Protein AF-A0A2V8A6W5-F1 (afdb_monomer_lite)

Sequence (97 aa):
MLQGMNIPKTGQNGSVGLLVTKTLVVLGDPSVTTTPEHPRGAMAAIAPRAAQSGSPMTYKGPDGRQYIVVAVSGGNYSGEYISFALPSTGDRPTAGQ

Secondary structure (DSSP, 8-state):
--TT--PPP-S-S--S-EEE-SS-EEE-----B--SS-SSB-SSSS--SS-B-S--EEEE-TTS-EEEEEEEEETTEEEEEEEEEPPPTT-------

Radius of gyration: 15.26 Å; chains: 1; bounding box: 37×36×41 Å

pLDDT: mean 73.31, std 14.52, range [36.22, 92.75]

Foldseek 3Di:
DPPPDDDPDDADPDWAAWDDDPVDIDTFHQDWDQDPVQRTADPDPDTDRFGFDHHWDWDQDPVRWIKIWTWGDDDPRDIDIDIDTDDDPVPPPPPDD

Structure (mmCIF, N/CA/C/O backbone):
data_AF-A0A2V8A6W5-F1
#
_entry.id   AF-A0A2V8A6W5-F1
#
loop_
_atom_site.group_PDB
_atom_site.id
_atom_site.type_symbo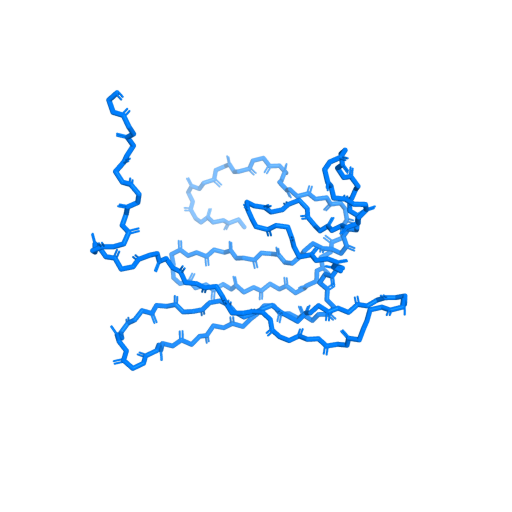l
_atom_site.label_atom_id
_atom_site.label_alt_id
_atom_site.label_comp_id
_atom_site.label_asym_id
_atom_site.label_entity_id
_atom_site.label_seq_id
_atom_site.pdbx_PDB_ins_code
_atom_site.Cartn_x
_atom_site.Cartn_y
_atom_site.Cartn_z
_atom_site.occupancy
_atom_site.B_iso_or_equiv
_atom_site.auth_seq_id
_atom_site.auth_comp_id
_atom_site.auth_asym_id
_atom_site.auth_atom_id
_atom_site.pdbx_PDB_model_num
ATOM 1 N N . MET A 1 1 ? 0.189 18.961 7.546 1.00 58.84 1 MET A N 1
ATOM 2 C CA . MET A 1 1 ? 0.669 18.284 8.771 1.00 58.84 1 MET A CA 1
ATOM 3 C C . MET A 1 1 ? -0.514 17.628 9.457 1.00 58.84 1 MET A C 1
ATOM 5 O O . MET A 1 1 ? -1.610 18.167 9.336 1.00 58.84 1 MET A O 1
ATOM 9 N N . LEU A 1 2 ? -0.321 16.486 10.128 1.00 66.56 2 LEU A N 1
ATOM 10 C CA . LEU A 1 2 ? -1.364 15.952 11.010 1.00 66.56 2 LEU A CA 1
ATOM 11 C C . LEU A 1 2 ? -1.588 16.944 12.152 1.00 66.56 2 LEU A C 1
ATOM 13 O O . LEU A 1 2 ? -0.632 17.501 12.695 1.00 66.56 2 LEU A O 1
ATOM 17 N N . GLN A 1 3 ? -2.852 17.188 12.483 1.00 75.06 3 GLN A N 1
ATOM 18 C CA . GLN A 1 3 ? -3.221 18.160 13.503 1.00 75.06 3 GLN A CA 1
ATOM 19 C C . GLN A 1 3 ? -2.581 17.783 14.846 1.00 75.06 3 GLN A C 1
ATOM 21 O O . GLN A 1 3 ? -2.782 16.681 15.347 1.00 75.06 3 GLN A O 1
ATOM 26 N N . GLY A 1 4 ? -1.787 18.697 15.410 1.00 81.75 4 GLY A N 1
ATOM 27 C CA . GLY A 1 4 ? -1.137 18.511 16.711 1.00 81.75 4 GLY A CA 1
ATOM 28 C C . GLY A 1 4 ? 0.134 17.651 16.719 1.00 81.75 4 GLY A C 1
ATOM 29 O O . GLY A 1 4 ? 0.656 17.396 17.800 1.00 81.75 4 GLY A O 1
ATOM 30 N N . MET A 1 5 ? 0.665 17.223 15.566 1.00 80.06 5 MET A N 1
ATOM 31 C CA . MET A 1 5 ? 1.915 16.450 15.498 1.00 80.06 5 MET A CA 1
ATOM 32 C C . MET A 1 5 ? 3.027 17.206 14.763 1.00 80.06 5 MET A C 1
ATOM 34 O O . MET A 1 5 ? 2.866 17.592 13.605 1.00 80.06 5 MET A O 1
ATOM 38 N N . ASN A 1 6 ? 4.188 17.345 15.413 1.00 79.69 6 ASN A N 1
ATOM 39 C CA . ASN A 1 6 ? 5.421 17.811 14.777 1.00 79.69 6 ASN A CA 1
ATOM 40 C C . ASN A 1 6 ? 6.252 16.604 14.319 1.00 79.69 6 ASN A C 1
ATOM 42 O O . ASN A 1 6 ? 7.057 16.067 15.078 1.00 79.69 6 ASN A O 1
ATOM 46 N N . ILE A 1 7 ? 6.004 16.144 13.093 1.00 77.12 7 ILE A N 1
ATOM 47 C CA . ILE A 1 7 ? 6.707 14.999 12.504 1.00 77.12 7 ILE A CA 1
ATOM 48 C C . ILE A 1 7 ? 7.869 15.546 11.659 1.00 77.12 7 ILE A C 1
ATOM 50 O O . ILE A 1 7 ? 7.610 16.344 10.752 1.00 77.12 7 ILE A O 1
ATOM 54 N N . PRO A 1 8 ? 9.132 15.149 11.916 1.00 77.38 8 PRO A N 1
ATOM 55 C CA . PRO A 1 8 ? 10.257 15.535 11.066 1.00 77.38 8 PRO A CA 1
ATOM 56 C C . PRO A 1 8 ? 10.099 14.956 9.652 1.00 77.38 8 PRO A C 1
ATOM 58 O O . PRO A 1 8 ? 9.249 14.099 9.405 1.00 77.38 8 PRO A O 1
ATOM 61 N N . LYS A 1 9 ? 10.919 15.408 8.695 1.00 70.06 9 LYS A N 1
ATOM 62 C CA . LYS A 1 9 ? 10.886 14.864 7.330 1.00 70.06 9 LYS A CA 1
ATOM 63 C C . LYS A 1 9 ? 11.142 13.351 7.372 1.00 70.06 9 LYS A C 1
ATOM 65 O O . LYS A 1 9 ? 12.198 12.913 7.816 1.00 70.06 9 LYS A O 1
ATOM 70 N N . THR A 1 10 ? 10.157 12.582 6.921 1.00 70.62 10 THR A N 1
ATOM 71 C CA . THR A 1 10 ? 10.193 11.118 6.827 1.00 70.62 10 THR A CA 1
ATOM 72 C C . THR A 1 10 ? 10.116 10.704 5.358 1.00 70.62 10 THR A C 1
ATOM 74 O O . THR A 1 10 ? 9.539 11.427 4.545 1.00 70.62 10 THR A O 1
ATOM 77 N N . GLY A 1 11 ? 10.712 9.558 5.021 1.00 66.62 11 GLY A N 1
ATOM 78 C CA . GLY A 1 11 ? 10.784 9.055 3.644 1.00 66.62 11 GLY A CA 1
ATOM 79 C C . GLY A 1 11 ? 11.890 9.699 2.800 1.00 66.62 11 GLY A C 1
ATOM 80 O O . GLY A 1 11 ? 12.603 10.600 3.253 1.00 66.62 11 GLY A O 1
ATOM 81 N N . GLN A 1 12 ? 12.046 9.205 1.572 1.00 68.25 12 GLN A N 1
ATOM 82 C CA . GLN A 1 12 ? 13.036 9.709 0.620 1.00 68.25 12 GLN A CA 1
ATOM 83 C C . GLN A 1 12 ? 12.464 10.819 -0.269 1.00 68.25 12 GLN A C 1
ATOM 85 O O . GLN A 1 12 ? 11.303 11.215 -0.165 1.00 68.25 12 GLN A O 1
ATOM 90 N N . ASN A 1 13 ? 13.311 11.407 -1.117 1.00 66.88 13 ASN A N 1
ATOM 91 C CA . ASN A 1 13 ? 12.878 12.476 -2.008 1.00 66.88 13 ASN A CA 1
ATOM 92 C C . ASN A 1 13 ? 12.045 11.903 -3.167 1.00 66.88 13 ASN A C 1
ATOM 94 O O . ASN A 1 13 ? 12.552 11.122 -3.967 1.00 66.88 13 ASN A O 1
ATOM 98 N N . GLY A 1 14 ? 10.785 12.327 -3.262 1.00 70.31 14 GLY A N 1
ATOM 99 C CA . GLY A 1 14 ? 9.814 11.834 -4.238 1.00 70.31 14 GLY A CA 1
ATOM 100 C C . GLY A 1 14 ? 8.560 11.279 -3.558 1.00 70.31 14 GLY A C 1
ATOM 101 O O . GLY A 1 14 ? 8.590 10.909 -2.391 1.00 70.31 14 GLY A O 1
ATOM 102 N N . SER A 1 15 ? 7.433 11.276 -4.270 1.00 71.88 15 SER A N 1
ATOM 103 C CA . SER A 1 15 ? 6.155 10.769 -3.758 1.00 71.88 15 SER A CA 1
ATOM 104 C C . SER A 1 15 ? 5.394 10.054 -4.864 1.00 71.88 15 SER A C 1
ATOM 106 O O . SER A 1 15 ? 5.224 10.602 -5.955 1.00 71.88 15 SER A O 1
ATOM 108 N N . VAL A 1 16 ? 4.919 8.845 -4.567 1.00 74.12 16 VAL A N 1
ATOM 109 C CA . VAL A 1 16 ? 4.048 8.053 -5.444 1.00 74.12 16 VAL A CA 1
ATOM 110 C C . VAL A 1 16 ? 2.669 7.958 -4.808 1.00 74.12 16 VAL A C 1
ATOM 112 O O . VAL A 1 16 ? 2.230 6.912 -4.338 1.00 74.12 16 VAL A O 1
ATOM 115 N N . GLY A 1 17 ? 1.985 9.098 -4.777 1.00 80.56 17 GLY A N 1
ATOM 116 C CA . GLY A 1 17 ? 0.627 9.207 -4.262 1.00 80.56 17 GLY A CA 1
ATOM 117 C C . GLY A 1 17 ? 0.529 9.230 -2.737 1.00 80.56 17 GLY A C 1
ATOM 118 O O . GLY A 1 17 ? 1.418 8.798 -2.001 1.00 80.56 17 GLY A O 1
ATOM 119 N N . LEU A 1 18 ? -0.597 9.760 -2.269 1.00 83.00 18 LEU A N 1
ATOM 120 C CA . LEU A 1 18 ? -0.925 9.930 -0.860 1.00 83.00 18 LEU A CA 1
ATOM 121 C C . LEU A 1 18 ? -2.267 9.253 -0.587 1.00 83.00 18 LEU A C 1
ATOM 123 O O . LEU A 1 18 ? -3.263 9.567 -1.235 1.00 83.00 18 LEU A O 1
ATOM 127 N N . LEU A 1 19 ? -2.299 8.381 0.414 1.00 84.25 19 LEU A N 1
ATOM 128 C CA . LEU A 1 19 ? -3.528 7.837 0.973 1.00 84.25 19 LEU A CA 1
ATOM 129 C C . LEU A 1 19 ? -3.690 8.374 2.393 1.00 84.25 19 LEU A C 1
ATOM 131 O O . LEU A 1 19 ? -2.875 8.107 3.275 1.00 84.25 19 LEU A O 1
ATOM 135 N N . VAL A 1 20 ? -4.770 9.117 2.618 1.00 86.88 20 VAL A N 1
ATOM 136 C CA . VAL A 1 20 ? -5.144 9.614 3.943 1.00 86.88 20 VAL A CA 1
ATOM 137 C C . VAL A 1 20 ? -6.405 8.899 4.392 1.00 86.88 20 VAL A C 1
ATOM 139 O O . VAL A 1 20 ? -7.431 8.914 3.716 1.00 86.88 20 VAL A O 1
ATOM 142 N N . THR A 1 21 ? -6.330 8.299 5.569 1.00 84.00 21 THR A N 1
ATOM 143 C CA . THR A 1 21 ? -7.484 7.821 6.325 1.00 84.00 21 THR A CA 1
ATOM 144 C C . THR A 1 21 ? -7.595 8.630 7.614 1.00 84.00 21 THR A C 1
ATOM 146 O O . THR A 1 21 ? -6.718 9.429 7.937 1.00 84.00 21 THR A O 1
ATOM 149 N N . LYS A 1 22 ? -8.668 8.422 8.381 1.00 80.62 22 LYS A N 1
ATOM 150 C CA . LYS A 1 22 ? -8.894 9.144 9.645 1.00 80.62 22 LYS A CA 1
ATOM 151 C C . LYS A 1 22 ? -7.738 9.003 10.642 1.00 80.62 22 LYS A C 1
ATOM 153 O O . LYS A 1 22 ? -7.512 9.916 11.423 1.00 80.62 22 LYS A O 1
ATOM 158 N N . THR A 1 23 ? -7.033 7.873 10.623 1.00 82.25 23 THR A N 1
ATOM 159 C CA . THR A 1 23 ? -6.020 7.523 11.633 1.00 82.25 23 THR A CA 1
ATOM 160 C C . THR A 1 23 ? -4.643 7.225 11.050 1.00 82.25 23 THR A C 1
ATOM 162 O O . THR A 1 23 ? -3.692 7.065 11.807 1.00 82.25 23 THR A O 1
ATOM 165 N N . LEU A 1 24 ? -4.518 7.120 9.727 1.00 82.88 24 LEU A N 1
ATOM 166 C CA . LEU A 1 24 ? -3.286 6.710 9.062 1.00 82.88 24 LEU A CA 1
ATOM 167 C C . LEU A 1 24 ? -3.060 7.541 7.804 1.00 82.88 24 LEU A C 1
ATOM 169 O O . LEU A 1 24 ? -3.974 7.707 6.994 1.00 82.88 24 LEU A O 1
ATOM 173 N N . VAL A 1 25 ? -1.822 7.990 7.625 1.00 83.44 25 VAL A N 1
ATOM 174 C CA . VAL A 1 25 ? -1.330 8.565 6.374 1.00 83.44 25 VAL A CA 1
ATOM 175 C C . VAL A 1 25 ? -0.286 7.626 5.790 1.00 83.44 25 VAL A C 1
ATOM 177 O O . VAL A 1 25 ? 0.660 7.248 6.477 1.00 83.44 25 VAL A O 1
ATOM 180 N N . VAL A 1 26 ? -0.473 7.257 4.525 1.00 83.56 26 VAL A N 1
ATOM 181 C CA . VAL A 1 26 ? 0.442 6.420 3.748 1.00 83.56 26 VAL A CA 1
ATOM 182 C C . VAL A 1 26 ? 0.941 7.243 2.568 1.00 83.56 26 VAL A C 1
ATOM 184 O O . VAL A 1 26 ? 0.145 7.775 1.792 1.00 83.56 26 VAL A O 1
ATOM 187 N N . LEU A 1 27 ? 2.259 7.347 2.441 1.00 81.81 27 LEU A N 1
ATOM 188 C CA . LEU A 1 27 ? 2.927 8.024 1.337 1.00 81.81 27 LEU A CA 1
ATOM 189 C C . LEU A 1 27 ? 3.706 6.981 0.541 1.00 81.81 27 LEU A C 1
ATOM 191 O O . LEU A 1 27 ? 4.477 6.225 1.130 1.00 81.81 27 LEU A O 1
ATOM 195 N N . GLY A 1 28 ? 3.489 6.932 -0.772 1.00 76.75 28 GLY A N 1
ATOM 196 C CA . GLY A 1 28 ? 4.273 6.050 -1.626 1.00 76.75 28 GLY A CA 1
ATOM 197 C C . GLY A 1 28 ? 5.687 6.574 -1.847 1.00 76.75 28 GLY A C 1
ATOM 198 O O . GLY A 1 28 ? 5.861 7.772 -2.075 1.00 76.75 28 GLY A O 1
ATOM 199 N N . ASP A 1 29 ? 6.680 5.686 -1.823 1.00 75.94 29 ASP A N 1
ATOM 200 C CA . ASP A 1 29 ? 8.089 6.027 -2.055 1.00 75.94 29 ASP A CA 1
ATOM 201 C C . ASP A 1 29 ? 8.544 5.495 -3.431 1.00 75.94 29 ASP A C 1
ATOM 203 O O . ASP A 1 29 ? 8.409 4.294 -3.698 1.00 75.94 29 ASP A O 1
ATOM 207 N N . PRO A 1 30 ? 9.059 6.356 -4.331 1.00 67.50 30 PRO A N 1
ATOM 208 C CA . PRO A 1 30 ? 9.526 5.934 -5.654 1.00 67.50 30 PRO A CA 1
ATOM 209 C C . PRO A 1 30 ? 10.902 5.253 -5.626 1.00 67.50 30 PRO A C 1
ATOM 211 O O . PRO A 1 30 ? 11.361 4.748 -6.653 1.00 67.50 30 PRO A O 1
ATOM 214 N N . SER A 1 31 ? 11.601 5.276 -4.492 1.00 67.12 31 SER A N 1
ATOM 215 C CA . SER A 1 31 ? 12.995 4.859 -4.411 1.00 67.12 31 SER A CA 1
ATOM 216 C C . SER A 1 31 ? 13.122 3.341 -4.415 1.00 67.12 31 SER A C 1
ATOM 218 O O . SER A 1 31 ? 12.619 2.639 -3.537 1.00 67.12 31 SER A O 1
ATOM 220 N N . VAL A 1 32 ? 13.893 2.832 -5.373 1.00 62.38 32 VAL A N 1
ATOM 221 C CA . VAL A 1 32 ? 14.447 1.480 -5.294 1.00 62.38 32 VAL A CA 1
ATOM 222 C C . VAL A 1 32 ? 15.672 1.541 -4.392 1.00 62.38 32 VAL A C 1
ATOM 224 O O . VAL A 1 32 ? 16.638 2.240 -4.686 1.00 62.38 32 VAL A O 1
ATOM 227 N N . THR A 1 33 ? 15.642 0.791 -3.306 1.00 56.19 33 THR A N 1
ATOM 228 C CA . THR A 1 33 ? 16.781 0.583 -2.412 1.00 56.19 33 THR A CA 1
ATOM 229 C C . THR A 1 33 ? 17.346 -0.823 -2.594 1.00 56.19 33 THR A C 1
ATOM 231 O O . THR A 1 33 ? 16.674 -1.730 -3.083 1.00 56.19 33 THR A O 1
ATOM 234 N N . THR A 1 34 ? 18.614 -1.008 -2.259 1.00 51.12 34 THR A N 1
ATOM 235 C CA . THR A 1 34 ? 19.297 -2.302 -2.339 1.00 51.12 34 THR A CA 1
ATOM 236 C C . THR A 1 34 ? 19.722 -2.684 -0.930 1.00 51.12 34 THR A C 1
ATOM 238 O O . THR A 1 34 ? 20.427 -1.904 -0.289 1.00 51.12 34 THR A O 1
ATOM 241 N N . THR A 1 35 ? 19.302 -3.848 -0.438 1.00 54.03 35 THR A N 1
ATOM 242 C CA . THR A 1 35 ? 19.806 -4.397 0.833 1.00 54.03 35 THR A CA 1
ATOM 243 C C . THR A 1 35 ? 20.743 -5.572 0.541 1.00 54.03 35 THR A C 1
ATOM 245 O O . THR A 1 35 ? 20.629 -6.174 -0.529 1.00 54.03 35 THR A O 1
ATOM 248 N N . PRO A 1 36 ? 21.678 -5.916 1.447 1.00 48.62 36 PRO A N 1
ATOM 249 C CA . PRO A 1 36 ? 22.557 -7.072 1.264 1.00 48.62 36 PRO A CA 1
ATOM 250 C C . PRO A 1 36 ? 21.791 -8.385 1.041 1.00 48.62 36 PRO A C 1
ATOM 252 O O . PRO A 1 36 ? 22.260 -9.230 0.282 1.00 48.62 36 PRO A O 1
ATOM 255 N N . GLU A 1 37 ? 20.601 -8.545 1.639 1.00 55.03 37 GLU A N 1
ATOM 256 C CA . GLU A 1 37 ? 19.762 -9.735 1.448 1.00 55.03 37 GLU A CA 1
ATOM 257 C C . GLU A 1 37 ? 18.823 -9.649 0.229 1.00 55.03 37 GLU A C 1
ATOM 259 O O . GLU A 1 37 ? 18.411 -10.684 -0.297 1.00 55.03 37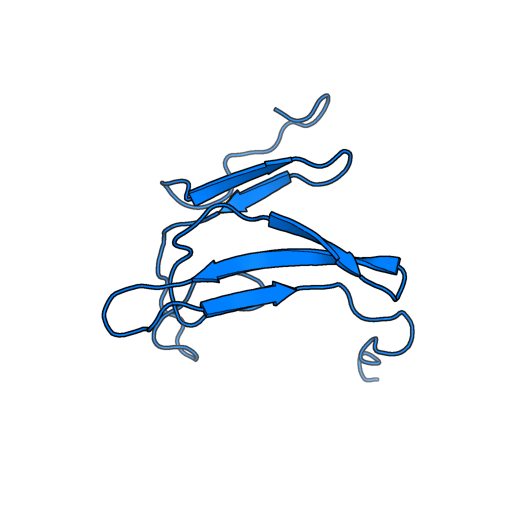 GLU A O 1
ATOM 264 N N . HIS A 1 38 ? 18.473 -8.444 -0.243 1.00 52.97 38 HIS A N 1
ATOM 265 C CA . HIS A 1 38 ? 17.561 -8.250 -1.376 1.00 52.97 38 HIS A CA 1
ATOM 266 C C . HIS A 1 38 ? 18.144 -7.295 -2.428 1.00 52.97 38 HIS A C 1
ATOM 268 O O . HIS A 1 38 ? 18.213 -6.084 -2.192 1.00 52.97 38 HIS A O 1
ATOM 274 N N . PRO A 1 39 ? 18.461 -7.801 -3.641 1.00 47.41 39 PRO A N 1
ATOM 275 C CA . PRO A 1 39 ? 19.160 -7.028 -4.664 1.00 47.41 39 PRO A CA 1
ATOM 276 C C . PRO A 1 39 ? 18.457 -5.735 -5.098 1.00 47.41 39 PRO A C 1
ATOM 278 O O . PRO A 1 39 ? 19.139 -4.840 -5.587 1.00 47.41 39 PRO A O 1
ATOM 281 N N . ARG A 1 40 ? 17.121 -5.625 -4.961 1.00 46.47 40 ARG A N 1
ATOM 282 C CA . ARG A 1 40 ? 16.300 -4.445 -5.313 1.00 46.47 40 ARG A CA 1
ATOM 283 C C . ARG A 1 40 ? 14.957 -4.463 -4.562 1.00 46.47 40 ARG A C 1
ATOM 285 O O . ARG A 1 40 ? 14.267 -5.479 -4.613 1.00 46.47 40 ARG A O 1
ATOM 292 N N . GLY A 1 41 ? 14.554 -3.352 -3.942 1.00 51.06 41 GLY A N 1
ATOM 293 C CA . GLY A 1 41 ? 13.216 -3.170 -3.366 1.00 51.06 41 GLY A CA 1
ATOM 294 C C . GLY A 1 41 ? 13.029 -1.870 -2.578 1.00 51.06 41 GLY A C 1
ATOM 295 O O . GLY A 1 41 ? 13.997 -1.160 -2.345 1.00 51.06 41 GLY A O 1
ATOM 296 N N . ALA A 1 42 ? 11.809 -1.502 -2.188 1.00 49.50 42 ALA A N 1
ATOM 297 C CA . ALA A 1 42 ? 11.586 -0.318 -1.339 1.00 49.50 42 ALA A CA 1
ATOM 298 C C . ALA A 1 42 ? 11.919 -0.615 0.142 1.00 49.50 42 ALA A C 1
ATOM 300 O O . ALA A 1 42 ? 11.654 -1.724 0.610 1.00 49.50 42 ALA A O 1
ATOM 301 N N . MET A 1 43 ? 12.453 0.360 0.897 1.00 51.69 43 MET A N 1
ATOM 302 C CA . MET A 1 43 ? 12.653 0.233 2.355 1.00 51.69 43 MET A CA 1
ATOM 303 C C . MET A 1 43 ? 11.307 0.340 3.085 1.00 51.69 43 MET A C 1
ATOM 305 O O . MET A 1 43 ? 10.935 1.393 3.600 1.00 51.69 43 MET A O 1
ATOM 309 N N . ALA A 1 44 ? 10.573 -0.764 3.135 1.00 52.12 44 ALA A N 1
ATOM 310 C CA . ALA A 1 44 ? 9.442 -0.969 4.031 1.00 52.12 44 ALA A CA 1
ATOM 311 C C . ALA A 1 44 ? 9.705 -2.227 4.873 1.00 52.12 44 ALA A C 1
ATOM 313 O O . ALA A 1 44 ? 10.502 -3.077 4.483 1.00 52.12 44 ALA A O 1
ATOM 314 N N . ALA A 1 45 ? 9.016 -2.379 6.012 1.00 45.88 45 ALA A N 1
ATOM 315 C CA . ALA A 1 45 ? 9.099 -3.587 6.850 1.00 45.88 45 ALA A CA 1
ATOM 316 C C . ALA A 1 45 ? 8.806 -4.890 6.070 1.00 45.88 45 ALA A C 1
ATOM 318 O O . ALA A 1 45 ? 9.159 -5.978 6.514 1.00 45.88 45 ALA A O 1
ATOM 319 N N . ILE A 1 46 ? 8.187 -4.765 4.892 1.00 54.91 46 ILE A N 1
ATOM 320 C CA . ILE A 1 46 ? 8.091 -5.793 3.862 1.00 54.91 46 ILE A CA 1
ATOM 321 C C . ILE A 1 46 ? 8.599 -5.154 2.568 1.00 54.91 46 ILE A C 1
ATOM 323 O O . ILE A 1 46 ? 7.944 -4.259 2.042 1.00 54.91 46 ILE A O 1
ATOM 327 N N . ALA A 1 47 ? 9.772 -5.562 2.083 1.00 56.97 47 ALA A N 1
ATOM 328 C CA . ALA A 1 47 ? 10.406 -4.958 0.912 1.00 56.97 47 ALA A CA 1
ATOM 329 C C . ALA A 1 47 ? 9.820 -5.537 -0.397 1.00 56.97 47 ALA A C 1
ATOM 331 O O . ALA A 1 47 ? 10.113 -6.690 -0.731 1.00 56.97 47 ALA A O 1
ATOM 332 N N . PRO A 1 48 ? 9.004 -4.790 -1.171 1.00 58.16 48 PRO A N 1
ATOM 333 C CA . PRO A 1 48 ? 8.582 -5.237 -2.496 1.00 58.16 48 PRO A CA 1
ATOM 334 C C . PRO A 1 48 ? 9.782 -5.247 -3.451 1.00 58.16 48 PRO A C 1
ATOM 336 O O . PRO A 1 48 ? 10.618 -4.352 -3.385 1.00 58.16 48 PRO A O 1
ATOM 339 N N . ARG A 1 49 ? 9.860 -6.215 -4.376 1.00 59.56 49 ARG A N 1
ATOM 340 C CA . ARG A 1 49 ? 10.989 -6.376 -5.329 1.00 59.56 49 ARG A CA 1
ATOM 341 C C . ARG A 1 4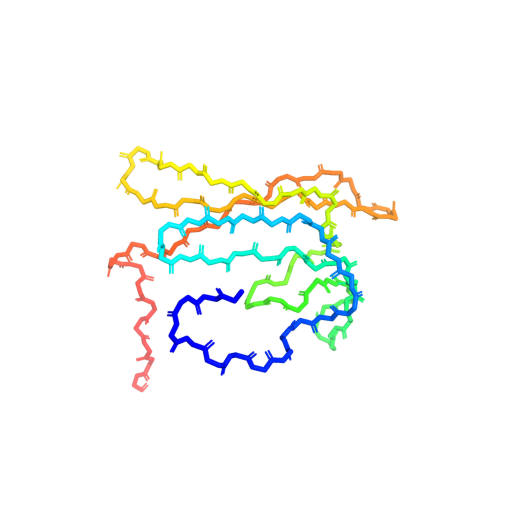9 ? 11.107 -5.254 -6.379 1.00 59.56 49 ARG A C 1
ATOM 343 O O . ARG A 1 49 ? 12.061 -5.233 -7.158 1.00 59.56 49 ARG A O 1
ATOM 350 N N . ALA A 1 50 ? 10.145 -4.335 -6.417 1.00 68.44 50 ALA A N 1
ATOM 351 C CA . ALA A 1 50 ? 10.081 -3.205 -7.336 1.00 68.44 50 ALA A CA 1
ATOM 352 C C . ALA A 1 50 ? 9.604 -1.934 -6.618 1.00 68.44 50 ALA A C 1
ATOM 354 O O . ALA A 1 50 ? 9.003 -2.005 -5.545 1.00 68.44 50 ALA A O 1
ATOM 355 N N . ALA A 1 51 ? 9.889 -0.774 -7.218 1.00 71.94 51 ALA A N 1
ATOM 356 C CA . ALA A 1 51 ? 9.389 0.506 -6.727 1.00 71.94 51 ALA A CA 1
ATOM 357 C C . ALA A 1 51 ? 7.864 0.574 -6.835 1.00 71.94 51 ALA A C 1
ATOM 359 O O . ALA A 1 51 ? 7.244 -0.074 -7.685 1.00 71.94 51 ALA A O 1
ATOM 360 N N . GLN A 1 52 ? 7.270 1.410 -5.990 1.00 79.19 52 GLN A N 1
ATOM 361 C CA . GLN A 1 52 ? 5.868 1.749 -6.116 1.00 79.19 52 GLN A CA 1
ATOM 362 C C . GLN A 1 52 ? 5.651 2.590 -7.378 1.00 79.19 52 GLN A C 1
ATOM 364 O O . GLN A 1 52 ? 6.362 3.563 -7.618 1.00 79.19 52 GLN A O 1
ATOM 369 N N . SER A 1 53 ? 4.657 2.218 -8.178 1.00 79.50 53 SER A N 1
ATOM 370 C CA . SER A 1 53 ? 4.370 2.850 -9.470 1.00 79.50 53 SER A CA 1
ATOM 371 C C . SER A 1 53 ? 3.010 3.542 -9.533 1.00 79.50 53 SER A C 1
ATOM 373 O O . SER A 1 53 ? 2.751 4.307 -10.459 1.00 79.50 53 SER A O 1
ATOM 375 N N . GLY A 1 54 ? 2.146 3.321 -8.541 1.00 81.94 54 GLY A N 1
ATOM 376 C CA . GLY A 1 54 ? 0.825 3.940 -8.451 1.00 81.94 54 GLY A CA 1
ATOM 377 C C . GLY A 1 54 ? 0.476 4.356 -7.029 1.00 81.94 54 GLY A C 1
ATOM 378 O O . GLY A 1 54 ? 1.130 3.944 -6.074 1.00 81.94 54 GLY A O 1
ATOM 379 N N . SER A 1 55 ? -0.560 5.183 -6.881 1.00 84.12 55 SER A N 1
ATOM 380 C CA . SER A 1 55 ? -1.004 5.648 -5.560 1.00 84.12 55 SER A CA 1
ATOM 381 C C . SER A 1 55 ? -1.485 4.477 -4.690 1.00 84.12 55 SER A C 1
ATOM 383 O O . SER A 1 55 ? -2.150 3.582 -5.221 1.00 84.12 55 SER A O 1
ATOM 385 N N . PRO A 1 56 ? -1.206 4.472 -3.370 1.00 88.19 56 PRO A N 1
ATOM 386 C CA . PRO A 1 56 ? -1.756 3.460 -2.483 1.00 88.19 56 PRO A CA 1
ATOM 387 C C . PRO A 1 56 ? -3.282 3.543 -2.450 1.00 88.19 56 PRO A C 1
ATOM 389 O O . PRO A 1 56 ? -3.864 4.629 -2.501 1.00 88.19 56 PRO A O 1
ATOM 392 N N . MET A 1 57 ? -3.927 2.394 -2.300 1.00 92.75 57 MET A N 1
ATOM 393 C CA . MET A 1 57 ? -5.379 2.278 -2.161 1.00 92.75 57 MET A CA 1
ATOM 394 C C . MET A 1 57 ? -5.720 1.462 -0.917 1.00 92.75 57 MET A C 1
ATOM 396 O O . MET A 1 57 ? -4.881 0.729 -0.395 1.00 92.75 57 MET A O 1
ATOM 400 N N . THR A 1 58 ? -6.951 1.570 -0.420 1.00 92.75 58 THR A N 1
ATOM 401 C CA . THR A 1 58 ? -7.397 0.777 0.731 1.00 92.75 58 THR A CA 1
ATOM 402 C C . THR A 1 58 ? -8.827 0.294 0.567 1.00 92.75 58 THR A C 1
ATOM 404 O O . THR A 1 58 ? -9.659 0.980 -0.024 1.00 92.75 58 THR A O 1
ATOM 407 N N . TYR A 1 59 ? -9.107 -0.890 1.106 1.00 92.00 59 TYR A N 1
ATOM 408 C CA . TYR A 1 59 ? -10.447 -1.458 1.193 1.00 92.00 59 TYR A CA 1
ATOM 409 C C . TYR A 1 59 ? -10.604 -2.245 2.498 1.00 92.00 59 TYR A C 1
ATOM 411 O O . TYR A 1 59 ? -9.627 -2.535 3.195 1.00 92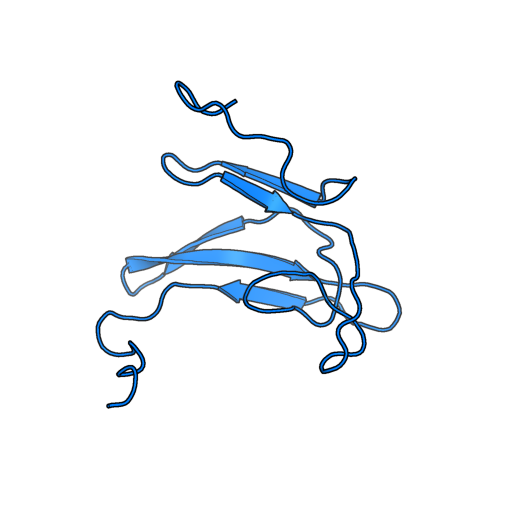.00 59 TYR A O 1
ATOM 419 N N . LYS A 1 60 ? -11.851 -2.581 2.840 1.00 92.69 60 LYS A N 1
ATOM 420 C CA . LYS A 1 60 ? -12.179 -3.448 3.974 1.00 92.69 60 LYS A CA 1
ATOM 421 C C . LYS A 1 60 ? -12.455 -4.859 3.462 1.00 92.69 60 LYS A C 1
ATOM 423 O O . LYS A 1 60 ? -13.306 -5.025 2.590 1.00 92.69 60 LYS A O 1
ATOM 428 N N . GLY A 1 61 ? -11.730 -5.848 3.975 1.00 88.50 61 GLY A N 1
ATOM 429 C CA . GLY A 1 61 ? -11.915 -7.245 3.596 1.00 88.50 61 GLY A CA 1
ATOM 430 C C . GLY A 1 61 ? -13.188 -7.858 4.194 1.00 88.50 61 GLY A C 1
ATOM 431 O O . GLY A 1 61 ? -13.774 -7.287 5.121 1.00 88.50 61 GLY A O 1
ATOM 432 N N . PRO A 1 62 ? -13.612 -9.037 3.703 1.00 89.94 62 PRO A N 1
ATOM 433 C CA . PRO A 1 62 ? -14.757 -9.776 4.250 1.00 89.94 62 PRO A CA 1
ATOM 434 C C . PRO A 1 62 ? -14.592 -10.164 5.726 1.00 89.94 62 PRO A C 1
ATOM 436 O O . PRO A 1 62 ? -15.569 -10.293 6.454 1.00 89.94 62 PRO A O 1
ATOM 439 N N . ASP A 1 63 ? -13.349 -10.304 6.177 1.00 89.44 63 ASP A N 1
ATOM 440 C CA . ASP A 1 63 ? -12.952 -10.547 7.568 1.00 89.44 63 ASP A CA 1
ATOM 441 C C . ASP A 1 63 ? -12.972 -9.282 8.447 1.00 89.44 63 ASP A C 1
ATOM 443 O O . ASP A 1 63 ? -12.635 -9.315 9.629 1.00 89.44 63 ASP A O 1
ATOM 447 N N . GLY A 1 64 ? -13.350 -8.143 7.868 1.00 89.88 64 GLY A N 1
ATOM 448 C CA . GLY A 1 64 ? -13.452 -6.861 8.541 1.00 89.88 64 GLY A CA 1
ATOM 449 C C . GLY A 1 64 ? -12.134 -6.102 8.699 1.00 89.88 64 GLY A C 1
ATOM 450 O O . GLY A 1 64 ? -12.164 -4.995 9.246 1.00 89.88 64 GLY A O 1
ATOM 451 N N . ARG A 1 65 ? -11.004 -6.632 8.211 1.00 90.25 65 ARG A N 1
ATOM 452 C CA . ARG A 1 65 ? -9.693 -5.974 8.310 1.00 90.25 65 ARG A CA 1
ATOM 453 C C . ARG A 1 65 ? -9.504 -4.903 7.241 1.00 90.25 65 ARG A C 1
ATOM 455 O O . ARG A 1 65 ? -10.098 -4.956 6.165 1.00 90.25 65 ARG A O 1
ATOM 462 N N . GLN A 1 66 ? -8.657 -3.922 7.547 1.00 91.44 66 GLN A N 1
ATOM 463 C CA . GLN A 1 66 ? -8.209 -2.935 6.572 1.00 91.44 66 GLN A CA 1
ATOM 464 C C . GLN A 1 66 ? -7.045 -3.503 5.762 1.00 91.44 66 GLN A C 1
ATOM 466 O O . GLN A 1 66 ? -6.046 -3.943 6.330 1.00 91.44 66 GLN A O 1
ATOM 471 N N . TYR A 1 67 ? -7.175 -3.426 4.443 1.00 91.25 67 TYR A N 1
ATOM 472 C CA . TYR A 1 67 ? -6.133 -3.793 3.497 1.00 91.25 67 TYR A CA 1
ATOM 473 C C . TYR A 1 67 ? -5.575 -2.539 2.833 1.00 91.25 67 TYR A C 1
ATOM 475 O O . TYR A 1 67 ? -6.336 -1.637 2.467 1.00 91.25 67 TYR A O 1
ATOM 483 N N .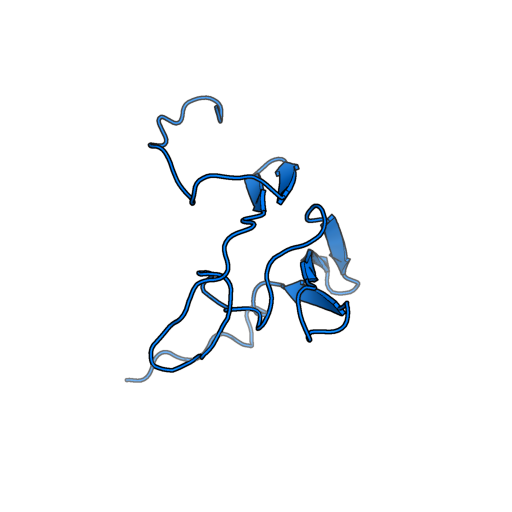 ILE A 1 68 ? -4.255 -2.479 2.680 1.00 90.25 68 ILE A N 1
ATOM 484 C CA . ILE A 1 68 ? -3.546 -1.444 1.923 1.00 90.25 68 ILE A CA 1
ATOM 485 C C . ILE A 1 68 ? -2.965 -2.112 0.682 1.00 90.25 68 ILE A C 1
ATOM 487 O O . ILE A 1 68 ? -2.219 -3.081 0.790 1.00 90.25 68 ILE A O 1
ATOM 491 N N . VAL A 1 69 ? -3.314 -1.593 -0.490 1.00 89.88 69 VAL A N 1
ATOM 492 C CA . VAL A 1 69 ? -2.863 -2.105 -1.783 1.00 89.88 69 VAL A CA 1
ATOM 493 C C . VAL A 1 69 ? -1.853 -1.142 -2.380 1.00 89.88 69 VAL A C 1
ATOM 495 O O . VAL A 1 69 ? -2.102 0.064 -2.454 1.00 89.88 69 VAL A O 1
ATOM 498 N N . VAL A 1 70 ? -0.730 -1.689 -2.832 1.00 88.50 70 VAL A N 1
ATOM 499 C CA . VAL A 1 70 ? 0.356 -0.950 -3.472 1.00 88.50 70 VAL A CA 1
ATOM 500 C C . VAL A 1 70 ? 0.589 -1.528 -4.863 1.00 88.50 70 VAL A C 1
ATOM 502 O O . VAL A 1 70 ? 0.788 -2.732 -5.011 1.00 88.50 70 VAL A O 1
ATOM 505 N N . ALA A 1 71 ? 0.556 -0.669 -5.882 1.00 87.38 71 ALA A N 1
ATOM 506 C CA . ALA A 1 71 ? 0.968 -1.034 -7.233 1.00 87.38 71 ALA A CA 1
ATOM 507 C C . ALA A 1 71 ? 2.491 -0.939 -7.337 1.00 87.38 71 ALA A C 1
ATOM 509 O O . ALA A 1 71 ? 3.057 0.115 -7.029 1.00 87.38 71 ALA A O 1
ATOM 510 N N . VAL A 1 72 ? 3.143 -2.010 -7.777 1.00 85.88 72 VAL A N 1
ATOM 511 C CA . VAL A 1 72 ? 4.593 -2.051 -7.980 1.00 85.88 72 VAL A CA 1
ATOM 512 C C . VAL A 1 72 ? 4.911 -2.428 -9.420 1.00 85.88 72 VAL A C 1
ATOM 514 O O . VAL A 1 72 ? 4.264 -3.292 -10.009 1.00 85.88 72 VAL A O 1
ATOM 517 N N . SER A 1 73 ? 5.892 -1.757 -10.015 1.00 80.19 73 SER A N 1
ATOM 518 C CA . SER A 1 73 ? 6.435 -2.092 -11.337 1.00 80.19 73 SER A CA 1
ATOM 519 C C . SER A 1 73 ? 7.775 -1.385 -11.553 1.00 80.19 73 SER A C 1
ATOM 521 O O . SER A 1 73 ? 8.132 -0.469 -10.810 1.00 80.19 73 SER A O 1
ATOM 523 N N . GLY A 1 74 ? 8.539 -1.794 -12.569 1.00 76.25 74 GLY A N 1
ATOM 524 C CA . GLY A 1 74 ? 9.710 -1.034 -13.015 1.00 76.25 74 GLY A CA 1
ATOM 525 C C . GLY A 1 74 ? 10.840 -1.891 -13.579 1.00 76.25 74 GLY A C 1
ATOM 526 O O . GLY A 1 74 ? 11.080 -3.010 -13.128 1.00 76.25 74 GLY A O 1
ATOM 527 N N . GLY A 1 75 ? 11.575 -1.344 -14.552 1.00 75.81 75 GLY A N 1
ATOM 528 C CA . GLY A 1 75 ? 12.644 -2.064 -15.250 1.00 75.81 75 GLY A CA 1
ATOM 529 C C . GLY A 1 75 ? 12.132 -3.376 -15.849 1.00 75.81 75 GLY A C 1
ATOM 530 O O . GLY A 1 75 ? 11.210 -3.363 -16.656 1.00 75.81 75 GLY A O 1
ATOM 531 N N . ASN A 1 76 ? 12.702 -4.500 -15.404 1.00 76.88 76 ASN A N 1
ATOM 532 C CA . ASN A 1 76 ? 12.320 -5.851 -15.837 1.00 76.88 76 ASN A CA 1
ATOM 533 C C . ASN A 1 76 ? 11.213 -6.494 -14.969 1.00 76.88 76 ASN A C 1
ATOM 535 O O . ASN A 1 76 ? 10.910 -7.671 -15.154 1.00 76.88 76 ASN A O 1
ATOM 539 N N . TYR A 1 77 ? 10.641 -5.776 -13.994 1.00 74.88 77 TYR A N 1
ATOM 540 C CA . TYR A 1 77 ? 9.574 -6.290 -13.128 1.00 74.88 77 TYR A CA 1
ATOM 541 C C . TYR A 1 77 ? 8.196 -5.943 -13.706 1.00 74.88 77 TYR A C 1
ATOM 543 O O . TYR A 1 77 ? 7.861 -4.762 -13.854 1.00 74.88 77 TYR A O 1
ATOM 551 N N . SER A 1 78 ? 7.404 -6.974 -14.019 1.00 83.25 78 SER A N 1
ATOM 552 C CA . SER A 1 78 ? 6.021 -6.818 -14.489 1.00 83.25 78 SER A CA 1
ATOM 553 C C . SER A 1 78 ? 5.132 -6.211 -13.403 1.00 83.25 78 SER A C 1
ATOM 555 O O . SER A 1 78 ? 5.362 -6.428 -12.219 1.00 83.25 78 SER A O 1
ATOM 557 N N . GLY A 1 79 ? 4.114 -5.450 -13.800 1.00 85.75 79 GLY A N 1
ATOM 558 C CA . GLY A 1 79 ? 3.216 -4.793 -12.853 1.00 85.75 79 GLY A CA 1
ATOM 559 C C . GLY A 1 79 ? 2.434 -5.780 -11.987 1.00 85.75 79 GLY A C 1
ATOM 560 O O . GLY A 1 79 ? 1.847 -6.729 -12.502 1.00 85.75 79 GLY A O 1
ATOM 561 N N . GLU A 1 80 ? 2.394 -5.522 -10.681 1.00 88.06 80 GLU A N 1
ATOM 562 C CA . GLU A 1 80 ? 1.6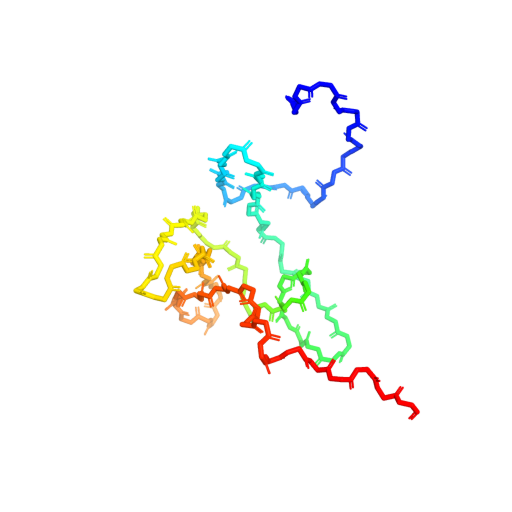59 -6.319 -9.698 1.00 88.06 80 GLU A CA 1
ATOM 563 C C . GLU A 1 80 ? 1.007 -5.415 -8.642 1.00 88.06 80 GLU A C 1
ATOM 565 O O . GLU A 1 80 ? 1.526 -4.347 -8.304 1.00 88.06 80 GLU A O 1
ATOM 570 N N . TYR A 1 81 ? -0.125 -5.861 -8.096 1.00 87.62 81 TYR A N 1
ATOM 571 C CA . TYR A 1 81 ? -0.730 -5.280 -6.902 1.00 87.62 81 TYR A CA 1
ATOM 572 C C . TYR A 1 81 ? -0.429 -6.151 -5.685 1.00 87.62 81 TYR A C 1
ATOM 574 O O . TYR A 1 81 ? -0.855 -7.302 -5.626 1.00 87.62 81 TYR A O 1
ATOM 582 N N . ILE A 1 82 ? 0.244 -5.578 -4.687 1.00 87.06 82 ILE A N 1
ATOM 583 C CA . ILE A 1 82 ? 0.529 -6.254 -3.419 1.00 87.06 82 ILE A CA 1
ATOM 584 C C . ILE A 1 82 ? -0.434 -5.729 -2.357 1.00 87.06 82 ILE A C 1
ATOM 586 O O . ILE A 1 82 ? -0.584 -4.518 -2.187 1.00 87.06 82 ILE A O 1
ATOM 590 N N . SER A 1 83 ? -1.089 -6.648 -1.650 1.00 88.94 83 SER A N 1
ATOM 591 C CA . SER A 1 83 ? -2.069 -6.355 -0.603 1.00 88.94 83 SER A CA 1
ATOM 592 C C . SER A 1 83 ? -1.493 -6.674 0.776 1.00 88.94 83 SER A C 1
ATOM 594 O O . SER A 1 83 ? -1.080 -7.804 1.037 1.00 88.94 83 SER A O 1
ATOM 596 N N . PHE A 1 84 ? -1.479 -5.681 1.664 1.00 86.75 84 PHE A N 1
ATOM 597 C CA . PHE A 1 84 ? -0.996 -5.795 3.037 1.00 86.75 84 PHE A CA 1
ATOM 598 C C . PHE A 1 84 ? -2.144 -5.642 4.030 1.00 86.75 84 PHE A C 1
ATOM 600 O O . PHE A 1 84 ? -2.967 -4.735 3.906 1.00 86.75 84 PHE A O 1
ATOM 607 N N . ALA A 1 85 ? -2.155 -6.485 5.059 1.00 87.44 85 ALA A N 1
ATOM 608 C CA . ALA A 1 85 ? -3.031 -6.359 6.216 1.00 87.44 85 ALA A CA 1
ATOM 609 C C . ALA A 1 85 ? -2.269 -6.732 7.487 1.00 87.44 85 ALA A C 1
ATOM 611 O O . ALA A 1 85 ? -1.302 -7.494 7.448 1.00 87.44 85 ALA A O 1
ATOM 612 N N . LEU A 1 86 ? -2.721 -6.209 8.626 1.00 85.44 86 LEU A N 1
ATOM 613 C CA . LEU A 1 86 ? -2.209 -6.654 9.917 1.00 85.44 86 LEU A CA 1
ATOM 614 C C . LEU A 1 86 ? -2.580 -8.132 10.155 1.00 85.44 86 LEU A C 1
ATOM 616 O O . LEU A 1 86 ? -3.663 -8.565 9.728 1.00 85.44 86 LEU A O 1
ATOM 620 N N . PRO A 1 87 ? -1.725 -8.904 10.854 1.00 82.81 87 PRO A N 1
ATOM 621 C CA . PRO A 1 87 ? -2.049 -10.269 11.249 1.00 82.81 87 PRO A CA 1
ATOM 622 C C . PRO A 1 87 ? -3.381 -10.327 11.996 1.00 82.81 87 PRO A C 1
ATOM 624 O O . PRO A 1 87 ? -3.708 -9.426 12.776 1.00 82.81 87 PRO A O 1
ATOM 627 N N . SER A 1 88 ? -4.140 -11.403 11.787 1.00 74.81 88 SER A N 1
ATOM 628 C CA . SER A 1 88 ? -5.237 -11.759 12.688 1.00 74.81 88 SER A CA 1
ATOM 629 C C . SER A 1 88 ? -4.664 -11.856 14.099 1.00 74.81 88 SER A C 1
ATOM 631 O O . SER A 1 88 ? -3.531 -12.300 14.276 1.00 74.81 88 SER A O 1
ATOM 633 N N . THR A 1 89 ? -5.423 -11.503 15.132 1.00 63.91 89 THR A N 1
ATOM 634 C CA . THR A 1 89 ? -4.983 -11.675 16.528 1.00 63.91 89 THR A CA 1
ATOM 635 C C . THR A 1 89 ? -4.510 -13.103 16.848 1.00 63.91 89 THR A C 1
ATOM 637 O O . THR A 1 89 ? -3.731 -13.257 17.785 1.00 63.91 89 THR A O 1
ATOM 640 N N . GLY A 1 90 ? -4.921 -14.108 16.060 1.00 58.50 90 GLY A N 1
ATOM 641 C CA . GLY A 1 90 ? -4.466 -15.502 16.135 1.00 58.50 90 GLY A CA 1
ATOM 642 C C . GLY A 1 90 ? -3.151 -15.849 15.416 1.00 58.50 90 GLY A C 1
ATOM 643 O O . GLY A 1 90 ? -2.608 -16.908 15.696 1.00 58.50 90 GLY A O 1
ATOM 644 N N . ASP A 1 91 ? -2.602 -14.975 14.564 1.00 60.91 91 ASP A N 1
ATOM 645 C CA . ASP A 1 91 ? -1.388 -15.243 13.762 1.00 60.91 91 ASP A CA 1
ATOM 646 C C . ASP A 1 91 ? -0.161 -14.469 14.261 1.00 60.91 91 ASP A C 1
ATOM 648 O O . ASP A 1 91 ? 0.829 -14.302 13.546 1.00 60.91 91 ASP A O 1
ATOM 652 N N . ARG A 1 92 ? -0.220 -13.925 15.482 1.00 55.50 92 ARG A N 1
ATOM 653 C CA . ARG A 1 92 ? 0.924 -13.219 16.057 1.00 55.50 92 ARG A CA 1
ATOM 654 C C . ARG A 1 92 ? 2.040 -14.251 16.262 1.00 55.50 92 ARG A C 1
ATOM 656 O O . ARG A 1 92 ? 1.810 -15.201 17.010 1.00 55.50 92 ARG A O 1
ATOM 663 N N . PRO A 1 93 ? 3.232 -14.087 15.660 1.00 57.09 93 PRO A N 1
ATOM 664 C CA . PRO A 1 93 ? 4.357 -14.946 15.986 1.00 57.09 93 PRO A CA 1
ATOM 665 C C . PRO A 1 93 ? 4.574 -14.834 17.492 1.00 57.09 93 PRO A C 1
ATOM 667 O O . PRO A 1 93 ? 4.760 -13.728 18.010 1.00 57.09 93 PRO A O 1
ATOM 670 N N . THR A 1 94 ? 4.475 -15.946 18.214 1.00 52.34 94 THR A N 1
ATOM 671 C CA . THR A 1 94 ? 4.919 -15.998 19.603 1.00 52.34 94 THR A CA 1
ATOM 672 C C . THR A 1 94 ? 6.400 -15.659 19.572 1.00 52.34 94 THR A C 1
ATOM 674 O O . THR A 1 94 ? 7.202 -16.458 19.090 1.00 52.34 94 THR A O 1
ATOM 677 N N . ALA A 1 95 ? 6.753 -14.442 19.987 1.00 49.22 95 ALA A N 1
ATOM 678 C CA . ALA A 1 95 ? 8.143 -14.072 20.181 1.00 49.22 95 ALA A CA 1
ATOM 679 C C . ALA A 1 95 ? 8.742 -15.112 21.136 1.00 49.22 95 ALA A C 1
ATOM 681 O O . ALA A 1 95 ? 8.219 -15.301 22.235 1.00 49.22 95 ALA A O 1
ATOM 682 N N . GLY A 1 96 ? 9.731 -15.858 20.643 1.00 49.78 96 GLY A N 1
ATOM 683 C CA . GLY A 1 96 ? 10.333 -16.978 21.354 1.00 49.78 96 GLY A CA 1
ATOM 684 C C . GLY A 1 96 ? 10.825 -16.570 22.739 1.00 49.78 96 GLY A C 1
ATOM 685 O O . GLY A 1 96 ? 11.395 -15.490 22.904 1.00 49.78 96 GLY A O 1
ATOM 686 N N . GLN A 1 97 ? 10.554 -17.446 23.708 1.00 36.22 97 GLN A N 1
ATOM 687 C CA . GLN A 1 97 ? 11.368 -17.598 24.913 1.00 36.22 97 GLN A CA 1
ATOM 688 C C . GLN A 1 97 ? 12.768 -18.083 24.539 1.00 36.22 97 GLN A C 1
ATOM 690 O O . GLN A 1 97 ? 12.871 -18.853 23.555 1.00 36.22 97 GLN A O 1
#